Protein AF-A0A4R6SB89-F1 (afdb_monomer)

Structure (mmCIF, N/CA/C/O backbone):
data_AF-A0A4R6SB89-F1
#
_entry.id   AF-A0A4R6SB89-F1
#
loop_
_atom_site.group_PDB
_atom_site.id
_atom_site.type_symbol
_atom_site.label_atom_id
_atom_site.label_alt_id
_atom_site.label_comp_id
_atom_site.label_asym_id
_atom_site.label_entity_id
_atom_site.label_seq_id
_atom_site.pdbx_PDB_ins_code
_atom_site.Cartn_x
_atom_site.Cartn_y
_atom_site.Cartn_z
_atom_site.occupancy
_atom_site.B_iso_or_equiv
_atom_site.auth_seq_id
_atom_site.auth_comp_id
_atom_site.auth_asym_id
_atom_site.auth_atom_id
_atom_site.pdbx_PDB_model_num
ATOM 1 N N . MET A 1 1 ? -0.884 39.896 -53.622 1.00 39.00 1 MET A N 1
ATOM 2 C CA . MET A 1 1 ? -0.001 41.015 -53.232 1.00 39.00 1 MET A CA 1
ATOM 3 C C . MET A 1 1 ? 0.399 40.844 -51.775 1.00 39.00 1 MET A C 1
ATOM 5 O O . MET A 1 1 ? -0.447 40.611 -50.927 1.00 39.00 1 MET A O 1
ATOM 9 N N . LEU A 1 2 ? 1.712 40.859 -51.575 1.00 47.03 2 LEU A N 1
ATOM 10 C CA . LEU A 1 2 ? 2.535 40.584 -50.399 1.00 47.03 2 LEU A CA 1
ATOM 11 C C . LEU A 1 2 ? 2.031 41.162 -49.059 1.00 47.03 2 LEU A C 1
ATOM 13 O O . LEU A 1 2 ? 1.787 42.362 -48.974 1.00 47.03 2 LEU A O 1
ATOM 17 N N . ARG A 1 3 ? 2.047 40.353 -47.988 1.00 53.72 3 ARG A N 1
ATOM 18 C CA . ARG A 1 3 ? 2.429 40.821 -46.644 1.00 53.72 3 ARG A CA 1
ATOM 19 C C . ARG A 1 3 ? 3.276 39.765 -45.938 1.00 53.72 3 ARG A C 1
ATOM 21 O O . ARG A 1 3 ? 2.783 38.766 -45.429 1.00 53.72 3 ARG A O 1
ATOM 28 N N . ALA A 1 4 ? 4.578 40.024 -45.983 1.00 48.03 4 ALA A N 1
ATOM 29 C CA . ALA A 1 4 ? 5.609 39.396 -45.183 1.00 48.03 4 ALA A CA 1
ATOM 30 C C . ALA A 1 4 ? 5.418 39.712 -43.691 1.00 48.03 4 ALA A C 1
ATOM 32 O O . ALA A 1 4 ? 4.946 40.792 -43.334 1.00 48.03 4 ALA A O 1
ATOM 33 N N . GLY A 1 5 ? 5.838 38.786 -42.829 1.00 48.12 5 GLY A N 1
ATOM 34 C CA . GLY A 1 5 ? 5.813 38.977 -41.382 1.00 48.12 5 GLY A CA 1
ATOM 35 C C . GLY A 1 5 ? 6.523 37.866 -40.616 1.00 48.12 5 GLY A C 1
ATOM 36 O O . GLY A 1 5 ? 5.916 37.227 -39.768 1.00 48.12 5 GLY A O 1
ATOM 37 N N . LEU A 1 6 ? 7.802 37.627 -40.918 1.00 50.03 6 LEU A N 1
ATOM 38 C CA . LEU A 1 6 ? 8.700 36.854 -40.058 1.00 50.03 6 LEU A CA 1
ATOM 39 C C . LEU A 1 6 ? 9.082 37.718 -38.844 1.00 50.03 6 LEU A C 1
ATOM 41 O O . LEU A 1 6 ? 9.634 38.804 -39.019 1.00 50.03 6 LEU A O 1
ATOM 45 N N . ARG A 1 7 ? 8.841 37.231 -37.621 1.00 59.59 7 ARG A N 1
ATOM 46 C CA . ARG A 1 7 ? 9.527 37.717 -36.413 1.00 59.59 7 ARG A CA 1
ATOM 47 C C . ARG A 1 7 ? 10.008 36.533 -35.582 1.00 59.59 7 ARG A C 1
ATOM 49 O O . ARG A 1 7 ? 9.235 35.823 -34.949 1.00 59.59 7 ARG A O 1
ATOM 56 N N . VAL A 1 8 ? 11.321 36.350 -35.656 1.00 50.66 8 VAL A N 1
ATOM 57 C CA . VAL A 1 8 ? 12.166 35.479 -34.841 1.00 50.66 8 VAL A CA 1
ATOM 58 C C . VAL A 1 8 ? 11.999 35.847 -33.367 1.00 50.66 8 VAL A C 1
ATOM 60 O O . VAL A 1 8 ? 12.123 37.018 -33.016 1.00 50.66 8 VAL A O 1
ATOM 63 N N . SER A 1 9 ? 11.746 34.859 -32.510 1.00 56.53 9 SER A N 1
ATOM 64 C CA . SER A 1 9 ? 11.870 35.015 -31.057 1.00 56.53 9 SER A CA 1
ATOM 65 C C . SER A 1 9 ? 13.091 34.225 -30.597 1.00 56.53 9 SER A C 1
ATOM 67 O O . SER A 1 9 ? 13.144 33.003 -30.719 1.00 56.53 9 SER A O 1
ATOM 69 N N . LEU A 1 10 ? 14.099 34.977 -30.165 1.00 51.75 10 LEU A N 1
ATOM 70 C CA . LEU A 1 10 ? 15.405 34.536 -29.695 1.00 51.75 10 LEU A CA 1
ATOM 71 C C . LEU A 1 10 ? 15.257 33.830 -28.337 1.00 51.75 10 LEU A C 1
ATOM 73 O O . LEU A 1 10 ? 14.531 34.304 -27.464 1.00 51.75 10 LEU A O 1
ATOM 77 N N . GLY A 1 11 ? 15.922 32.685 -28.182 1.00 50.03 11 GLY A N 1
ATOM 78 C CA . GLY A 1 11 ? 15.830 31.838 -26.998 1.00 50.03 11 GLY A CA 1
ATOM 79 C C . GLY A 1 11 ? 16.390 32.481 -25.729 1.00 50.03 11 GLY A C 1
ATOM 80 O O . GLY A 1 11 ? 17.446 33.110 -25.742 1.00 50.03 11 GLY A O 1
ATOM 81 N N . ALA A 1 12 ? 15.702 32.245 -24.614 1.00 46.41 12 ALA A N 1
ATOM 82 C CA . ALA A 1 12 ? 16.243 32.420 -23.275 1.00 46.41 12 ALA A CA 1
ATOM 83 C C . ALA A 1 12 ? 16.668 31.041 -22.744 1.00 46.41 12 ALA A C 1
ATOM 85 O O . ALA A 1 12 ? 15.851 30.269 -22.245 1.00 46.41 12 ALA A O 1
ATOM 86 N N . LEU A 1 13 ? 17.955 30.717 -22.892 1.00 50.62 13 LEU A N 1
ATOM 87 C CA . LEU A 1 13 ? 18.599 29.618 -22.173 1.00 50.62 13 LEU A CA 1
ATOM 88 C C . LEU A 1 13 ? 18.701 30.021 -20.698 1.00 50.62 13 LEU A C 1
ATOM 90 O O . LEU A 1 13 ? 19.618 30.733 -20.297 1.00 50.62 13 LEU A O 1
ATOM 94 N N . VAL A 1 14 ? 17.739 29.583 -19.888 1.00 51.19 14 VAL A N 1
ATOM 95 C CA . VAL A 1 14 ? 17.874 29.623 -18.431 1.00 51.19 14 VAL A CA 1
ATOM 96 C C . VAL A 1 14 ? 18.834 28.502 -18.048 1.00 51.19 14 VAL A C 1
ATOM 98 O O . VAL A 1 14 ? 18.477 27.325 -18.065 1.00 51.19 14 VAL A O 1
ATOM 101 N N . ALA A 1 15 ? 20.078 28.869 -17.749 1.00 49.78 15 ALA A N 1
ATOM 102 C CA . ALA A 1 15 ? 21.046 27.973 -17.139 1.00 49.78 15 ALA A CA 1
ATOM 103 C C . ALA A 1 15 ? 20.549 27.605 -15.733 1.00 49.78 15 ALA A C 1
ATOM 105 O O . ALA A 1 15 ? 20.644 28.395 -14.796 1.00 49.78 15 ALA A O 1
ATOM 106 N N . VAL A 1 16 ? 19.974 26.411 -15.596 1.00 55.53 16 VAL A N 1
ATOM 107 C CA . VAL A 1 16 ? 19.686 25.812 -14.292 1.00 55.53 16 VAL A CA 1
ATOM 108 C C . VAL A 1 16 ? 21.023 25.343 -13.711 1.00 55.53 16 VAL A C 1
ATOM 110 O O . VAL A 1 16 ? 21.695 24.535 -14.357 1.00 55.53 16 VAL A O 1
ATOM 113 N N . PRO A 1 17 ? 21.449 25.818 -12.527 1.00 49.28 17 PRO A N 1
ATOM 114 C CA . PRO A 1 17 ? 22.634 25.278 -11.885 1.00 49.28 17 PRO A CA 1
ATOM 115 C C . PRO A 1 17 ? 22.349 23.824 -11.500 1.00 49.28 17 PRO A C 1
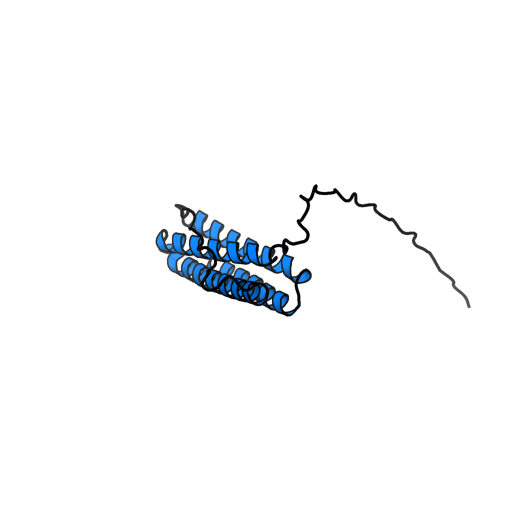ATOM 117 O O . PRO A 1 17 ? 21.529 23.544 -10.626 1.00 49.28 17 PRO A O 1
ATOM 120 N N . LEU A 1 18 ? 23.022 22.894 -12.180 1.00 45.28 18 LEU A N 1
ATOM 121 C CA . LEU A 1 18 ? 23.129 21.506 -11.752 1.00 45.28 18 LEU A CA 1
ATOM 122 C C . LEU A 1 18 ? 23.889 21.504 -10.424 1.00 45.28 18 LEU A C 1
ATOM 124 O O . LEU A 1 18 ? 25.118 21.549 -10.394 1.00 45.28 18 LEU A O 1
ATOM 128 N N . THR A 1 19 ? 23.160 21.489 -9.312 1.00 50.03 19 THR A N 1
ATOM 129 C CA . THR A 1 19 ? 23.734 21.147 -8.017 1.00 50.03 19 THR A CA 1
ATOM 130 C C . THR A 1 19 ? 24.185 19.694 -8.093 1.00 50.03 19 THR A C 1
ATOM 132 O O . THR A 1 19 ? 23.387 18.758 -8.045 1.00 50.03 19 THR A O 1
ATOM 135 N N . ALA A 1 20 ? 25.492 19.512 -8.272 1.00 45.28 20 ALA A N 1
ATOM 136 C CA . ALA A 1 20 ? 26.156 18.234 -8.119 1.00 45.28 20 ALA A CA 1
ATOM 137 C C . ALA A 1 20 ? 25.941 17.762 -6.676 1.00 45.28 20 ALA A C 1
ATOM 139 O O . ALA A 1 20 ? 26.657 18.153 -5.755 1.00 45.28 20 ALA A O 1
ATOM 140 N N . VAL A 1 21 ? 24.914 16.940 -6.467 1.00 55.44 21 VAL A N 1
ATOM 141 C CA . VAL A 1 21 ? 24.871 16.053 -5.311 1.00 55.44 21 VAL A CA 1
ATOM 142 C C . VAL A 1 21 ? 26.141 15.218 -5.370 1.00 55.44 21 VAL A C 1
ATOM 144 O O . VAL A 1 21 ? 26.401 14.548 -6.369 1.00 55.44 21 VAL A O 1
ATOM 147 N N . ALA A 1 22 ? 26.951 15.313 -4.316 1.00 51.72 22 ALA A N 1
ATOM 148 C CA . ALA A 1 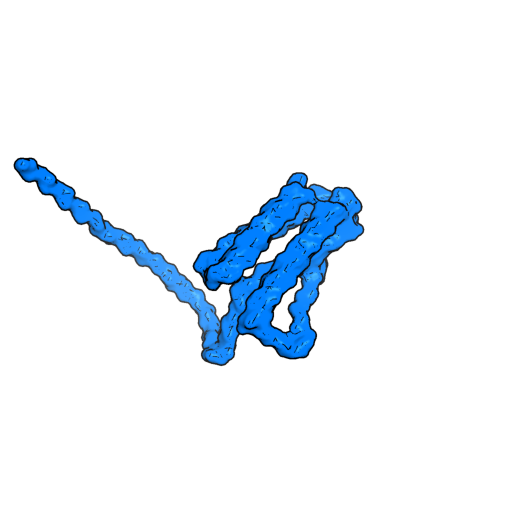22 ? 28.083 14.438 -4.071 1.00 51.72 22 ALA A CA 1
ATOM 149 C C . ALA A 1 22 ? 27.555 13.001 -3.961 1.00 51.72 22 ALA A C 1
ATOM 151 O O . ALA A 1 22 ? 27.214 12.515 -2.885 1.00 51.72 22 ALA A O 1
ATOM 152 N N . GLY A 1 23 ? 27.396 12.350 -5.111 1.00 42.84 23 GLY A N 1
ATOM 153 C CA . GLY A 1 23 ? 27.063 10.946 -5.203 1.00 42.84 23 GLY A CA 1
ATOM 154 C C . GLY A 1 23 ? 28.296 10.164 -4.802 1.00 42.84 23 GLY A C 1
ATOM 155 O O . GLY A 1 23 ? 29.307 10.202 -5.503 1.00 42.84 23 GLY A O 1
ATOM 156 N N . CYS A 1 24 ? 28.213 9.480 -3.662 1.00 55.81 24 CYS A N 1
ATOM 157 C CA . CYS A 1 24 ? 29.128 8.411 -3.298 1.00 55.81 24 CYS A CA 1
ATOM 158 C C . CYS A 1 24 ? 29.400 7.552 -4.537 1.00 55.81 24 CYS A C 1
ATOM 160 O O . CYS A 1 24 ? 28.464 7.153 -5.234 1.00 55.81 24 CYS A O 1
ATOM 162 N N . THR A 1 25 ? 30.679 7.322 -4.822 1.00 51.03 25 THR A N 1
ATOM 163 C CA . THR A 1 25 ? 31.137 6.545 -5.972 1.00 51.03 25 THR A CA 1
ATOM 164 C C . THR A 1 25 ? 30.354 5.235 -6.023 1.00 51.03 25 THR A C 1
ATOM 166 O O . THR A 1 25 ? 30.462 4.411 -5.115 1.00 51.03 25 THR A O 1
ATOM 169 N N . SER A 1 26 ? 29.508 5.060 -7.035 1.00 53.75 26 SER A N 1
ATOM 170 C CA . SER A 1 26 ? 28.868 3.769 -7.257 1.00 53.75 26 SER A CA 1
ATOM 171 C C . SER A 1 26 ? 29.972 2.817 -7.701 1.00 53.75 26 SER A C 1
ATOM 173 O O . SER A 1 26 ? 30.621 3.078 -8.714 1.00 53.75 26 SER A O 1
ATOM 175 N N . ASP A 1 27 ? 30.228 1.770 -6.917 1.00 55.25 27 ASP A N 1
ATOM 176 C CA . ASP A 1 27 ? 31.036 0.641 -7.371 1.00 55.25 27 ASP A CA 1
ATOM 177 C C . ASP A 1 27 ? 30.428 0.151 -8.701 1.00 55.25 27 ASP A C 1
ATOM 179 O O . ASP A 1 27 ? 29.221 -0.120 -8.731 1.00 55.25 27 ASP A O 1
ATOM 183 N N . PRO A 1 28 ? 31.187 0.082 -9.811 1.00 55.81 28 PRO A N 1
ATOM 184 C CA . PRO A 1 28 ? 30.669 -0.334 -11.116 1.00 55.81 28 PRO A CA 1
ATOM 185 C C . PRO A 1 28 ? 30.026 -1.736 -11.132 1.00 55.81 28 PRO A C 1
ATOM 187 O O . PRO A 1 28 ? 29.402 -2.096 -12.130 1.00 55.81 28 PRO A O 1
ATOM 190 N N . GLY A 1 29 ? 30.124 -2.512 -10.044 1.00 55.53 29 GLY A N 1
ATOM 191 C CA . GLY A 1 29 ? 29.396 -3.769 -9.841 1.00 55.53 29 GLY A CA 1
ATOM 192 C C . GLY A 1 29 ? 28.044 -3.675 -9.109 1.00 55.53 29 GLY A C 1
ATOM 193 O O . GLY A 1 29 ? 27.277 -4.640 -9.142 1.00 55.53 29 GLY A O 1
ATOM 194 N N . GLN A 1 30 ? 27.704 -2.558 -8.455 1.00 56.56 30 GLN A N 1
ATOM 195 C CA . GLN A 1 30 ? 26.493 -2.465 -7.629 1.00 56.56 30 GLN A CA 1
ATOM 196 C C . GLN A 1 30 ? 25.273 -2.066 -8.473 1.00 56.56 30 GLN A C 1
ATOM 198 O O . GLN A 1 30 ? 25.122 -0.918 -8.895 1.00 56.56 30 GLN A O 1
ATOM 203 N N . LYS A 1 31 ? 24.349 -3.011 -8.688 1.00 67.88 31 LYS A N 1
ATOM 204 C CA . LYS A 1 31 ? 23.060 -2.729 -9.338 1.00 67.88 31 LYS A CA 1
ATOM 205 C C . LYS A 1 31 ? 22.291 -1.684 -8.522 1.00 67.88 31 LYS A C 1
ATOM 207 O O . LYS A 1 31 ? 22.081 -1.870 -7.322 1.00 67.88 31 LYS A O 1
ATOM 212 N N . ALA A 1 32 ? 21.861 -0.601 -9.169 1.00 76.38 32 ALA A N 1
ATOM 213 C CA . ALA A 1 32 ? 21.016 0.398 -8.522 1.00 76.38 32 ALA A CA 1
ATOM 214 C C . ALA A 1 32 ? 19.738 -0.265 -7.955 1.00 76.38 32 ALA A C 1
ATOM 216 O O . ALA A 1 32 ? 19.186 -1.156 -8.612 1.00 76.38 32 ALA A O 1
ATOM 217 N N . PRO A 1 33 ? 19.255 0.142 -6.764 1.00 86.19 33 PRO A N 1
ATOM 218 C CA . PRO A 1 33 ? 18.026 -0.400 -6.188 1.00 86.19 33 PRO A CA 1
ATOM 219 C C . PRO A 1 33 ? 16.823 -0.246 -7.129 1.00 86.19 33 PRO A C 1
ATOM 221 O O . PRO A 1 33 ? 16.696 0.770 -7.814 1.00 86.19 33 PRO A O 1
ATOM 224 N N . ASP A 1 34 ? 15.917 -1.230 -7.140 1.00 93.50 34 ASP A N 1
ATOM 225 C CA . ASP A 1 34 ? 14.700 -1.158 -7.956 1.00 93.50 34 ASP A CA 1
ATOM 226 C C . ASP A 1 34 ? 13.832 0.045 -7.521 1.00 93.50 34 ASP A C 1
ATOM 228 O O . ASP A 1 34 ? 13.534 0.186 -6.328 1.00 93.50 34 ASP A O 1
ATOM 232 N N . PRO A 1 35 ? 13.392 0.915 -8.451 1.00 95.75 35 PRO A N 1
ATOM 233 C CA . PRO A 1 35 ? 12.610 2.105 -8.110 1.00 95.75 35 PRO A CA 1
ATOM 234 C C . PRO A 1 35 ? 11.239 1.796 -7.487 1.00 95.75 35 PRO A C 1
ATOM 236 O O . PRO A 1 35 ? 10.654 2.675 -6.855 1.00 95.75 35 PRO A O 1
ATOM 239 N N . LEU A 1 36 ? 10.708 0.575 -7.637 1.00 97.62 36 LEU A N 1
ATOM 240 C CA . LEU A 1 36 ? 9.446 0.160 -7.015 1.00 97.62 36 LEU A CA 1
ATOM 241 C C . LEU A 1 36 ? 9.609 -0.243 -5.541 1.00 97.62 36 LEU A C 1
ATOM 243 O O . LEU A 1 36 ? 8.623 -0.258 -4.800 1.00 97.62 36 LEU A O 1
ATOM 247 N N . GLU A 1 37 ? 10.831 -0.536 -5.090 1.00 96.44 37 GLU A N 1
ATOM 248 C CA . GLU A 1 37 ? 11.103 -1.048 -3.743 1.00 96.44 37 GLU A CA 1
ATOM 249 C C . GLU A 1 37 ? 10.610 -0.100 -2.625 1.00 96.44 37 GLU A C 1
ATOM 251 O O . GLU A 1 37 ? 9.947 -0.568 -1.692 1.00 96.44 37 GLU A O 1
ATOM 256 N N . PRO A 1 38 ? 10.830 1.234 -2.686 1.00 97.00 38 PRO A N 1
ATOM 257 C CA . PRO A 1 38 ? 10.291 2.145 -1.676 1.00 97.00 38 PRO A CA 1
ATOM 258 C C . PRO A 1 38 ? 8.759 2.122 -1.600 1.00 97.00 38 PRO A C 1
ATOM 260 O O . PRO A 1 38 ? 8.200 2.202 -0.505 1.00 97.00 38 PRO A O 1
ATOM 263 N N . LEU A 1 39 ? 8.078 1.980 -2.742 1.00 98.31 39 LEU A N 1
ATOM 264 C CA . LEU A 1 39 ? 6.618 1.927 -2.800 1.00 98.31 39 LEU A CA 1
ATOM 265 C C . LEU A 1 39 ? 6.084 0.597 -2.246 1.00 98.31 39 LEU A C 1
ATOM 267 O O . LEU A 1 39 ? 5.097 0.600 -1.510 1.00 98.31 39 LEU A O 1
ATOM 271 N N . ALA A 1 40 ? 6.758 -0.521 -2.536 1.00 98.25 40 ALA A N 1
ATOM 272 C CA . ALA A 1 40 ? 6.423 -1.834 -1.987 1.00 98.25 40 ALA A CA 1
ATOM 273 C C . ALA A 1 40 ? 6.564 -1.856 -0.456 1.00 98.25 40 ALA A C 1
ATOM 275 O O . ALA A 1 40 ? 5.653 -2.299 0.248 1.00 98.25 40 ALA A O 1
ATOM 276 N N . ARG A 1 41 ? 7.664 -1.304 0.081 1.00 98.00 41 ARG A N 1
ATOM 277 C CA . ARG A 1 41 ? 7.855 -1.149 1.534 1.00 98.00 41 ARG A CA 1
ATOM 278 C C . ARG A 1 41 ? 6.779 -0.273 2.169 1.00 98.00 41 ARG A C 1
ATOM 280 O O . ARG A 1 41 ? 6.233 -0.655 3.200 1.00 98.00 41 ARG A O 1
ATOM 287 N N . GLN A 1 42 ? 6.451 0.866 1.554 1.00 98.50 42 GLN A N 1
ATOM 288 C CA . GLN A 1 42 ? 5.387 1.741 2.052 1.00 98.50 42 GLN A CA 1
ATOM 289 C C . GLN A 1 42 ? 4.043 1.005 2.096 1.00 98.50 42 GLN A C 1
ATOM 291 O O . GLN A 1 42 ? 3.351 1.086 3.102 1.00 98.50 42 GLN A O 1
ATOM 296 N N . ALA A 1 43 ? 3.698 0.238 1.058 1.00 98.69 43 ALA A N 1
ATOM 297 C CA . ALA A 1 43 ? 2.463 -0.541 1.035 1.00 98.69 43 ALA A CA 1
ATOM 298 C C . ALA A 1 43 ? 2.394 -1.580 2.165 1.00 98.69 43 ALA A C 1
ATOM 300 O O . ALA A 1 43 ? 1.355 -1.708 2.811 1.00 98.69 43 ALA A O 1
ATOM 301 N N . ARG A 1 44 ? 3.508 -2.261 2.474 1.00 98.75 44 ARG A N 1
ATOM 302 C CA . ARG A 1 44 ? 3.588 -3.164 3.636 1.00 98.75 44 ARG A CA 1
ATOM 303 C C . ARG A 1 44 ? 3.386 -2.418 4.956 1.00 98.75 44 ARG A C 1
ATOM 305 O O . ARG A 1 44 ? 2.646 -2.903 5.807 1.00 98.75 44 ARG A O 1
ATOM 312 N N . GLN A 1 45 ? 4.007 -1.247 5.113 1.00 98.75 45 GLN A N 1
ATOM 313 C CA . GLN A 1 45 ? 3.843 -0.427 6.316 1.00 98.75 45 GLN A CA 1
ATOM 314 C C . GLN A 1 45 ? 2.401 0.056 6.485 1.00 98.75 45 GLN A C 1
ATOM 316 O O . GLN A 1 45 ? 1.851 -0.053 7.575 1.00 98.75 45 GLN A O 1
ATOM 321 N N . ASP A 1 46 ? 1.773 0.539 5.410 1.00 98.69 46 ASP A N 1
ATOM 322 C CA . ASP A 1 46 ? 0.377 0.982 5.437 1.00 98.69 46 ASP A CA 1
ATOM 323 C C . ASP A 1 46 ? -0.553 -0.167 5.846 1.00 98.69 46 ASP A C 1
ATOM 325 O O . ASP A 1 46 ? -1.474 0.035 6.634 1.00 98.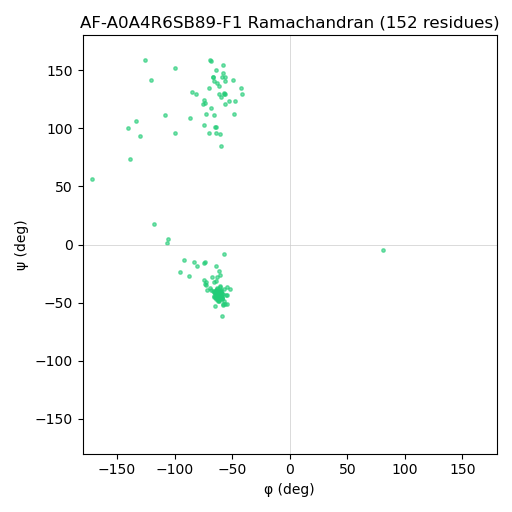69 46 ASP A O 1
ATOM 329 N N . ALA A 1 47 ? -0.300 -1.378 5.335 1.00 98.81 47 ALA A N 1
ATOM 330 C CA . ALA A 1 47 ? -1.079 -2.560 5.684 1.00 98.81 47 ALA A CA 1
ATOM 331 C C . ALA A 1 47 ? -0.916 -2.949 7.160 1.00 98.81 47 ALA A C 1
ATOM 333 O O . ALA A 1 47 ? -1.903 -3.239 7.837 1.00 98.81 47 ALA A O 1
ATOM 334 N N . ALA A 1 48 ? 0.318 -2.926 7.673 1.00 98.75 48 ALA A N 1
ATOM 335 C CA . ALA A 1 48 ? 0.601 -3.199 9.078 1.00 98.75 48 ALA A CA 1
ATOM 336 C C . ALA A 1 48 ? -0.076 -2.167 9.997 1.00 98.75 48 ALA A C 1
ATOM 338 O O . ALA A 1 48 ? -0.781 -2.545 10.932 1.00 98.75 48 ALA A O 1
ATOM 339 N N . ASP A 1 49 ? 0.073 -0.876 9.696 1.00 98.62 49 ASP A N 1
ATOM 340 C CA . ASP A 1 49 ? -0.545 0.211 10.459 1.00 98.62 49 ASP A CA 1
ATOM 341 C C . ASP A 1 49 ? -2.080 0.118 10.437 1.00 98.62 49 ASP A C 1
ATOM 343 O O . ASP A 1 49 ? -2.728 0.327 11.463 1.00 98.62 49 ASP A O 1
ATOM 347 N N . ALA A 1 50 ? -2.675 -0.222 9.290 1.00 98.62 50 ALA A N 1
ATOM 348 C CA . ALA A 1 50 ? -4.118 -0.392 9.163 1.00 98.62 50 ALA A CA 1
ATOM 349 C C . ALA A 1 50 ? -4.634 -1.600 9.963 1.00 98.62 50 ALA A C 1
ATOM 351 O O . ALA A 1 50 ? -5.646 -1.478 10.649 1.00 98.62 50 ALA A O 1
ATOM 352 N N . ASN A 1 51 ? -3.911 -2.724 9.973 1.00 98.75 51 ASN A N 1
ATOM 353 C CA . ASN A 1 51 ? -4.235 -3.861 10.842 1.00 98.75 51 ASN A CA 1
ATOM 354 C C . ASN A 1 51 ? -4.156 -3.492 12.332 1.00 98.75 51 ASN A C 1
ATOM 356 O O . ASN A 1 51 ? -5.038 -3.864 13.104 1.00 98.75 51 ASN A O 1
ATOM 360 N N . ALA A 1 52 ? -3.139 -2.727 12.740 1.00 98.44 52 ALA A N 1
ATOM 361 C CA . ALA A 1 52 ? -3.016 -2.266 14.122 1.00 98.44 52 ALA A CA 1
ATOM 362 C C . ALA A 1 52 ? -4.169 -1.331 14.521 1.00 98.44 52 ALA A C 1
ATOM 364 O O . ALA A 1 52 ? -4.700 -1.440 15.625 1.00 98.44 52 ALA A O 1
ATOM 365 N N . ILE A 1 53 ? -4.595 -0.445 13.616 1.00 98.62 53 ILE A N 1
ATOM 366 C CA . ILE A 1 53 ? -5.768 0.413 13.826 1.00 98.62 53 ILE A CA 1
ATOM 367 C C . ILE A 1 53 ? -7.045 -0.423 13.930 1.00 98.62 53 ILE A C 1
ATOM 369 O O . ILE A 1 53 ? -7.828 -0.190 14.846 1.00 98.62 53 ILE A O 1
ATOM 373 N N . ALA A 1 54 ? -7.239 -1.405 13.045 1.00 98.44 54 ALA A N 1
ATOM 374 C CA . ALA A 1 54 ? -8.416 -2.270 13.068 1.00 98.44 54 ALA A CA 1
ATOM 375 C C . ALA A 1 54 ? -8.546 -3.038 14.393 1.00 98.44 54 ALA A C 1
ATOM 377 O O . ALA A 1 54 ? -9.645 -3.176 14.922 1.00 98.44 54 ALA A O 1
ATOM 378 N N . ALA A 1 55 ? -7.420 -3.497 14.948 1.00 98.12 55 ALA A N 1
ATOM 379 C CA . ALA A 1 55 ? -7.385 -4.190 16.232 1.00 98.12 55 ALA A CA 1
ATOM 380 C C . ALA A 1 55 ? -7.620 -3.255 17.433 1.00 98.12 55 ALA A C 1
ATOM 382 O O . ALA A 1 55 ? -8.210 -3.669 18.428 1.00 98.12 55 ALA A O 1
ATOM 383 N N . ALA A 1 56 ? -7.146 -2.008 17.362 1.00 98.00 56 ALA A N 1
ATOM 384 C CA . ALA A 1 56 ? -7.206 -1.063 18.477 1.00 98.00 56 ALA A CA 1
ATOM 385 C C . ALA A 1 56 ? -8.509 -0.247 18.539 1.00 98.00 56 ALA A C 1
ATOM 387 O O . ALA A 1 56 ? -8.882 0.216 19.615 1.00 98.00 56 ALA A O 1
ATOM 388 N N . LEU A 1 57 ? -9.177 -0.026 17.401 1.00 98.06 57 LEU A N 1
ATOM 389 C CA . LEU A 1 57 ? -10.327 0.873 17.274 1.00 98.06 57 LEU A CA 1
ATOM 390 C C . LEU A 1 57 ? -11.491 0.160 16.563 1.00 98.06 57 LEU A C 1
ATOM 392 O O . LEU A 1 57 ? -11.566 0.207 15.332 1.00 98.06 57 LEU A O 1
ATOM 396 N N . PRO A 1 58 ? -12.424 -0.460 17.315 1.00 97.50 58 PRO A N 1
ATOM 397 C CA . PRO A 1 58 ? -13.542 -1.221 16.749 1.00 97.50 58 PRO A CA 1
ATOM 398 C C . PRO A 1 58 ? -14.390 -0.439 15.737 1.00 97.50 58 PRO A C 1
ATOM 400 O O . PRO A 1 58 ? -14.764 -0.988 14.703 1.00 97.50 58 PRO A O 1
ATOM 403 N N . ASP A 1 59 ? -14.603 0.861 15.968 1.00 96.69 59 ASP A N 1
ATOM 404 C CA . ASP A 1 59 ? -15.361 1.745 15.068 1.00 96.69 59 ASP A CA 1
ATOM 405 C C . ASP A 1 59 ? -14.737 1.876 13.668 1.00 96.69 59 ASP A C 1
ATOM 407 O O . ASP A 1 59 ? -15.421 2.218 12.706 1.00 96.69 59 ASP A O 1
ATOM 411 N N . LEU A 1 60 ? -13.430 1.619 13.538 1.00 98.25 60 LEU A N 1
ATOM 412 C CA . LEU A 1 60 ? -12.705 1.656 12.267 1.00 98.25 60 LEU A CA 1
ATOM 413 C C . LEU A 1 60 ? -12.341 0.266 11.746 1.00 98.25 60 LEU A C 1
ATOM 415 O O . LEU A 1 60 ? -11.709 0.187 10.693 1.00 98.25 60 LEU A O 1
ATOM 419 N N . ALA A 1 61 ? -12.721 -0.816 12.434 1.00 98.31 61 ALA A N 1
ATOM 420 C CA . ALA A 1 61 ? -12.261 -2.165 12.114 1.00 98.31 61 ALA A CA 1
ATOM 421 C C . ALA A 1 61 ? -12.538 -2.544 10.653 1.00 98.31 61 ALA A C 1
ATOM 423 O O . ALA A 1 61 ? -11.614 -2.906 9.931 1.00 98.31 61 ALA A O 1
ATOM 424 N N . GLY A 1 62 ? -13.776 -2.368 10.179 1.00 98.62 62 GLY A N 1
ATOM 425 C CA . GLY A 1 62 ? -14.151 -2.675 8.793 1.00 98.62 62 GLY A CA 1
ATOM 426 C C . GLY A 1 62 ? -13.328 -1.894 7.754 1.00 98.62 62 GLY A C 1
ATOM 427 O O . GLY A 1 62 ? -12.601 -2.511 6.968 1.00 98.62 62 GLY A O 1
ATOM 428 N N . PRO A 1 63 ? -13.388 -0.548 7.754 1.00 98.62 63 PRO A N 1
ATOM 429 C CA . PRO A 1 63 ? -12.600 0.282 6.843 1.00 98.62 63 PRO A CA 1
ATOM 430 C C . PRO A 1 63 ? -11.086 0.026 6.906 1.00 98.62 63 PRO A C 1
ATOM 432 O O . PRO A 1 63 ? -10.426 -0.078 5.871 1.00 98.62 63 PRO A O 1
ATOM 435 N N . ALA A 1 64 ? -10.519 -0.115 8.107 1.00 98.62 64 ALA A N 1
ATOM 436 C CA . ALA A 1 64 ? -9.089 -0.337 8.288 1.00 98.62 64 ALA A CA 1
ATOM 437 C C . ALA A 1 64 ? -8.656 -1.733 7.805 1.00 98.62 64 ALA A C 1
ATOM 439 O O . ALA A 1 64 ? -7.616 -1.852 7.159 1.00 98.62 64 ALA A O 1
ATOM 440 N N . THR A 1 65 ? -9.467 -2.776 8.004 1.00 98.81 65 THR A N 1
ATOM 441 C CA . THR A 1 65 ? -9.217 -4.105 7.421 1.00 98.81 65 THR A CA 1
ATOM 442 C C . THR A 1 65 ? -9.270 -4.075 5.891 1.00 98.81 65 THR A C 1
ATOM 444 O O . THR A 1 65 ? -8.422 -4.692 5.242 1.00 98.81 65 THR A O 1
ATOM 447 N N . ALA A 1 66 ? -10.207 -3.331 5.292 1.00 98.81 66 ALA A N 1
ATOM 448 C CA . ALA A 1 66 ? -10.265 -3.171 3.838 1.00 98.81 66 ALA A CA 1
ATOM 449 C C . ALA A 1 66 ? -8.994 -2.496 3.287 1.00 98.81 66 ALA A C 1
ATOM 451 O O . ALA A 1 66 ? -8.416 -2.969 2.304 1.00 98.81 66 ALA A O 1
ATOM 452 N N . ILE A 1 67 ? -8.509 -1.449 3.965 1.00 98.81 67 ILE A N 1
ATOM 453 C CA . ILE A 1 67 ? -7.230 -0.802 3.639 1.00 98.81 67 ILE A CA 1
ATOM 454 C C . ILE A 1 67 ? -6.072 -1.784 3.786 1.00 98.81 67 ILE A C 1
ATOM 456 O O . ILE A 1 67 ? -5.254 -1.887 2.872 1.00 98.81 67 ILE A O 1
ATOM 460 N N . ALA A 1 68 ? -6.004 -2.529 4.891 1.00 98.81 68 ALA A N 1
ATOM 461 C CA . ALA A 1 68 ? -4.934 -3.488 5.121 1.00 98.81 68 ALA A CA 1
ATOM 462 C C . ALA A 1 68 ? -4.855 -4.526 3.997 1.00 98.81 68 ALA A C 1
ATOM 464 O O . ALA A 1 68 ? -3.794 -4.701 3.399 1.00 98.81 68 ALA A O 1
ATOM 465 N N . LYS A 1 69 ? -5.993 -5.130 3.630 1.00 98.88 69 LYS A N 1
ATOM 466 C CA . LYS A 1 69 ? -6.087 -6.090 2.523 1.00 98.88 69 LYS A CA 1
ATOM 467 C C . LYS A 1 69 ? -5.613 -5.483 1.203 1.00 98.88 69 LYS A C 1
ATOM 469 O O . LYS A 1 69 ? -4.725 -6.039 0.560 1.00 98.88 69 LYS A O 1
ATOM 474 N N . GLY A 1 70 ? -6.152 -4.325 0.824 1.00 98.75 70 GLY A N 1
ATOM 475 C CA . GLY A 1 70 ? -5.786 -3.682 -0.438 1.00 98.75 70 GLY A CA 1
ATOM 476 C C . GLY A 1 70 ? -4.310 -3.276 -0.487 1.00 98.75 70 GLY A C 1
ATOM 477 O O . GLY A 1 70 ? -3.649 -3.417 -1.513 1.00 98.75 70 GLY A O 1
ATOM 478 N N . ARG A 1 71 ? -3.732 -2.806 0.624 1.00 98.75 71 ARG A N 1
ATOM 479 C CA . ARG A 1 71 ? -2.301 -2.463 0.685 1.00 98.75 71 ARG A CA 1
ATOM 480 C C . ARG A 1 71 ? -1.397 -3.694 0.704 1.00 98.75 71 ARG A C 1
ATOM 482 O O . ARG A 1 71 ? -0.338 -3.642 0.080 1.00 98.75 71 ARG A O 1
ATOM 489 N N . THR A 1 72 ? -1.824 -4.810 1.294 1.00 98.88 72 THR A N 1
ATOM 490 C CA . THR A 1 72 ? -1.141 -6.104 1.149 1.00 98.88 72 THR A CA 1
ATOM 491 C C . THR A 1 72 ? -1.133 -6.571 -0.307 1.00 98.88 72 THR A C 1
ATOM 493 O O . THR A 1 72 ? -0.079 -6.954 -0.807 1.00 98.88 72 THR A O 1
ATOM 496 N N . GLU A 1 73 ? -2.259 -6.488 -1.018 1.00 98.81 73 GLU A N 1
ATOM 497 C CA . GLU A 1 73 ? -2.342 -6.859 -2.439 1.00 98.81 73 GLU A CA 1
ATOM 498 C C . GLU A 1 73 ? -1.417 -5.996 -3.308 1.00 98.81 73 GLU A C 1
ATOM 500 O O . GLU A 1 73 ? -0.637 -6.526 -4.102 1.00 98.81 73 GLU A O 1
ATOM 505 N N . HIS A 1 74 ? -1.420 -4.676 -3.097 1.00 98.75 74 HIS A N 1
ATOM 506 C CA . HIS A 1 74 ? -0.485 -3.775 -3.771 1.00 98.75 74 HIS A CA 1
ATOM 507 C C . HIS A 1 74 ? 0.978 -4.125 -3.470 1.00 98.75 74 HIS A C 1
ATOM 509 O O . HIS A 1 74 ? 1.795 -4.161 -4.388 1.00 98.75 74 HIS A O 1
ATOM 515 N N . ALA A 1 75 ? 1.322 -4.391 -2.205 1.00 98.69 75 ALA A N 1
ATOM 516 C CA . ALA A 1 75 ? 2.680 -4.758 -1.813 1.00 98.69 75 ALA A CA 1
ATOM 517 C C . ALA A 1 75 ? 3.147 -6.049 -2.497 1.00 98.69 75 ALA A C 1
ATOM 519 O O . ALA A 1 75 ? 4.275 -6.102 -2.985 1.00 98.69 75 ALA A O 1
ATOM 520 N N . THR A 1 76 ? 2.281 -7.061 -2.562 1.00 98.38 76 THR A N 1
ATOM 521 C CA . THR A 1 76 ? 2.563 -8.331 -3.239 1.00 98.38 76 THR A CA 1
ATOM 522 C C . THR A 1 76 ? 2.766 -8.132 -4.736 1.00 98.38 76 THR A C 1
ATOM 524 O O . THR A 1 76 ? 3.742 -8.634 -5.285 1.00 98.38 76 THR A O 1
ATOM 527 N N . ALA A 1 77 ? 1.894 -7.369 -5.400 1.00 98.44 77 ALA A N 1
ATOM 528 C CA . ALA A 1 77 ? 2.007 -7.121 -6.836 1.00 98.44 77 ALA A CA 1
ATOM 529 C C . ALA A 1 77 ? 3.275 -6.326 -7.191 1.00 98.44 77 ALA A C 1
ATOM 531 O O . ALA A 1 77 ? 3.973 -6.657 -8.149 1.00 98.44 77 ALA A O 1
ATOM 532 N N . LEU A 1 78 ? 3.607 -5.305 -6.392 1.00 98.25 78 LEU A N 1
ATOM 533 C CA . LEU A 1 78 ? 4.846 -4.542 -6.548 1.00 98.25 78 LEU A CA 1
ATOM 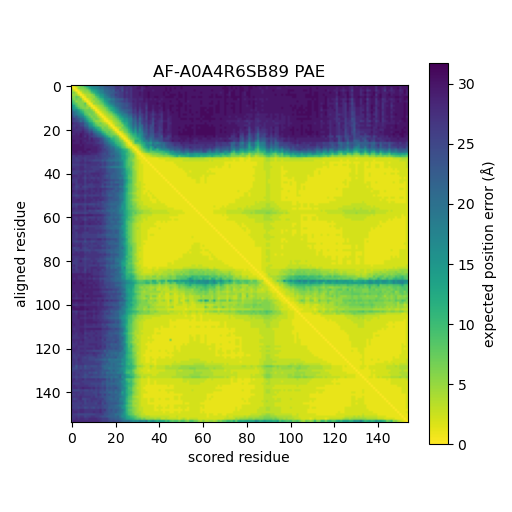534 C C . LEU A 1 78 ? 6.074 -5.428 -6.338 1.00 98.25 78 LEU A C 1
ATOM 536 O O . LEU A 1 78 ? 7.000 -5.374 -7.141 1.00 98.25 78 LEU A O 1
ATOM 540 N N . GLN A 1 79 ? 6.066 -6.265 -5.298 1.00 97.56 79 GLN A N 1
ATOM 541 C CA . GLN A 1 79 ? 7.171 -7.180 -5.040 1.00 97.56 79 GLN A CA 1
ATOM 542 C C . GLN A 1 79 ? 7.344 -8.201 -6.163 1.00 97.56 79 GLN A C 1
ATOM 544 O O . GLN A 1 79 ? 8.461 -8.404 -6.617 1.00 97.56 79 GLN A O 1
ATOM 549 N N . ALA A 1 80 ? 6.257 -8.793 -6.657 1.00 96.56 80 ALA A N 1
ATOM 550 C CA . ALA A 1 80 ? 6.327 -9.751 -7.755 1.00 96.56 80 ALA A CA 1
ATOM 551 C C . ALA A 1 80 ? 6.995 -9.140 -8.998 1.00 96.56 80 ALA A C 1
ATOM 553 O O . ALA A 1 80 ? 7.792 -9.794 -9.666 1.00 96.56 80 ALA A O 1
ATOM 554 N N . GLU A 1 81 ? 6.722 -7.867 -9.289 1.00 97.12 81 GLU A N 1
ATOM 555 C CA . GLU A 1 81 ? 7.349 -7.169 -10.410 1.00 97.12 81 GLU A CA 1
ATOM 556 C C . GLU A 1 81 ? 8.818 -6.792 -10.146 1.00 97.12 81 GLU A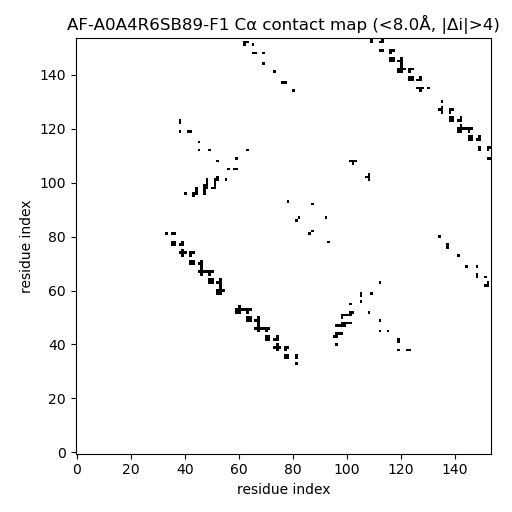 C 1
ATOM 558 O O . GLU A 1 81 ? 9.611 -6.761 -11.093 1.00 97.12 81 GLU A O 1
ATOM 563 N N . ILE A 1 82 ? 9.201 -6.534 -8.890 1.00 95.69 82 ILE A N 1
ATOM 564 C CA . ILE A 1 82 ? 10.605 -6.370 -8.472 1.00 95.69 82 ILE A CA 1
ATOM 565 C C . ILE A 1 82 ? 11.353 -7.692 -8.661 1.00 95.69 82 ILE A C 1
ATOM 567 O O . ILE A 1 82 ? 12.357 -7.722 -9.372 1.00 95.69 82 ILE A O 1
ATOM 571 N N . ASP A 1 83 ? 10.819 -8.782 -8.112 1.00 94.56 83 ASP A N 1
ATOM 572 C CA . ASP A 1 83 ? 11.413 -10.120 -8.140 1.00 94.56 83 ASP A CA 1
ATOM 573 C C . ASP A 1 83 ? 11.518 -10.659 -9.575 1.00 94.56 83 ASP A C 1
ATOM 575 O O . ASP A 1 83 ? 12.477 -11.343 -9.920 1.00 94.56 83 ASP A O 1
ATOM 579 N N . ARG A 1 84 ? 10.587 -10.289 -10.465 1.00 93.38 84 ARG A N 1
ATOM 580 C CA . ARG A 1 84 ? 10.658 -10.635 -11.894 1.00 93.38 84 ARG A CA 1
ATOM 581 C C . ARG A 1 84 ? 11.912 -10.076 -12.580 1.00 93.38 84 ARG A C 1
ATOM 583 O O . ARG A 1 84 ? 12.431 -10.713 -13.494 1.00 93.38 84 ARG A O 1
ATOM 590 N N . LEU A 1 85 ? 12.377 -8.883 -12.191 1.00 91.88 85 LEU A N 1
ATOM 591 C CA . LEU A 1 85 ? 13.599 -8.267 -12.741 1.00 91.88 85 LEU A CA 1
ATOM 592 C C . LEU A 1 85 ? 14.847 -8.525 -11.891 1.00 91.88 85 LEU A C 1
ATOM 594 O O . LEU A 1 85 ? 15.968 -8.437 -12.399 1.00 91.88 85 LEU A O 1
ATOM 598 N N . ASN A 1 86 ? 14.652 -8.799 -10.604 1.00 90.25 86 ASN A N 1
ATOM 599 C CA . ASN A 1 86 ? 15.695 -8.997 -9.610 1.00 90.25 86 ASN A CA 1
ATOM 600 C C . ASN A 1 86 ? 15.310 -10.174 -8.701 1.00 90.25 86 ASN A C 1
ATOM 602 O O . ASN A 1 86 ? 14.903 -9.938 -7.563 1.00 90.25 86 ASN A O 1
ATOM 606 N N . PRO A 1 87 ? 15.402 -11.427 -9.184 1.00 89.94 87 PRO A N 1
ATOM 607 C CA . PRO A 1 87 ? 15.008 -12.579 -8.385 1.00 89.94 87 PRO A CA 1
ATOM 608 C C . PRO A 1 87 ? 15.791 -12.611 -7.068 1.00 89.94 87 PRO A C 1
ATOM 610 O O . PRO A 1 87 ? 17.023 -12.497 -7.101 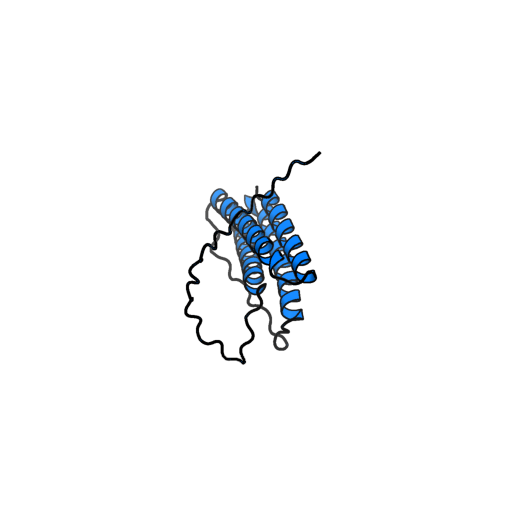1.00 89.94 87 PRO A O 1
ATOM 613 N N . PRO A 1 88 ? 15.120 -12.751 -5.913 1.00 87.69 88 PRO A N 1
ATOM 614 C CA . PRO A 1 88 ? 15.820 -12.870 -4.648 1.00 87.69 88 PRO A CA 1
ATOM 615 C C . PRO A 1 88 ? 16.576 -14.207 -4.585 1.00 87.69 88 PRO A C 1
ATOM 617 O O . PRO A 1 88 ? 16.202 -15.170 -5.266 1.00 87.69 88 PRO A O 1
ATOM 620 N N . PRO A 1 89 ? 17.611 -14.315 -3.735 1.00 86.62 89 PRO A N 1
ATOM 621 C CA . PRO A 1 89 ? 18.168 -15.605 -3.349 1.00 86.62 89 PRO A CA 1
ATOM 622 C C . PRO A 1 89 ? 17.063 -16.576 -2.913 1.00 86.62 89 PRO A C 1
ATOM 624 O O . PRO A 1 89 ? 16.094 -16.178 -2.259 1.00 86.62 89 PRO A O 1
ATOM 627 N N . SER A 1 90 ? 17.202 -17.854 -3.270 1.00 85.38 90 SER A N 1
ATOM 628 C CA . SER A 1 90 ? 16.180 -18.880 -3.037 1.00 85.38 90 SER A CA 1
ATOM 629 C C . SER A 1 90 ? 15.635 -18.856 -1.605 1.00 85.38 90 SER A C 1
ATOM 631 O O . SER A 1 90 ? 16.380 -18.988 -0.637 1.00 85.38 90 SER A O 1
ATOM 633 N N . GLY A 1 91 ? 14.314 -18.706 -1.475 1.00 76.81 91 GLY A N 1
ATOM 634 C CA . GLY A 1 91 ? 13.609 -18.709 -0.188 1.00 76.81 91 GLY A CA 1
ATOM 635 C C . GLY A 1 91 ? 13.635 -17.385 0.583 1.00 76.81 91 GLY A C 1
ATOM 636 O O . GLY A 1 91 ? 12.957 -17.279 1.609 1.00 76.81 91 GLY A O 1
ATOM 637 N N . GLN A 1 92 ? 14.350 -16.363 0.105 1.00 86.88 92 GLN A N 1
ATOM 638 C CA . GLN A 1 92 ? 14.365 -15.058 0.754 1.00 86.88 92 GLN A CA 1
ATOM 639 C C . GLN A 1 92 ? 13.063 -14.303 0.469 1.00 86.88 92 GLN A C 1
ATOM 641 O O . GLN A 1 92 ? 12.701 -14.047 -0.677 1.00 86.88 92 GLN A O 1
ATOM 646 N N . LYS A 1 93 ? 12.346 -13.957 1.541 1.00 84.88 93 LYS A N 1
ATOM 647 C CA . LYS A 1 93 ? 11.131 -13.140 1.487 1.00 84.88 93 LYS A CA 1
ATOM 648 C C . LYS A 1 93 ? 11.443 -11.687 1.843 1.00 84.88 93 LYS A C 1
ATOM 650 O O . LYS A 1 93 ? 12.354 -11.444 2.640 1.00 84.88 93 LYS A O 1
ATOM 655 N N . PRO A 1 94 ? 10.668 -10.724 1.319 1.00 87.75 94 PRO A N 1
ATOM 656 C CA . PRO A 1 94 ? 10.778 -9.342 1.749 1.00 87.75 94 PRO A CA 1
ATOM 657 C C . PRO A 1 94 ? 10.525 -9.228 3.255 1.00 87.75 94 PRO A C 1
ATOM 659 O O . PRO A 1 94 ? 9.692 -9.967 3.795 1.00 87.75 94 PRO A O 1
ATOM 662 N N . PRO A 1 95 ? 11.187 -8.283 3.938 1.00 87.94 95 PRO A N 1
ATOM 663 C CA . PRO A 1 95 ? 10.962 -8.062 5.355 1.00 87.94 95 PRO A CA 1
ATOM 664 C C . PRO A 1 95 ? 9.506 -7.656 5.611 1.00 87.94 95 PRO A C 1
ATOM 666 O O . PRO A 1 95 ? 8.933 -6.821 4.898 1.00 87.94 95 PRO A O 1
ATOM 669 N N . ALA A 1 96 ? 8.922 -8.243 6.656 1.00 89.25 96 ALA A N 1
ATOM 670 C CA . ALA A 1 96 ? 7.636 -7.811 7.180 1.00 89.25 96 ALA A CA 1
ATOM 671 C C . ALA A 1 96 ? 7.765 -6.403 7.782 1.00 89.25 96 ALA A C 1
ATOM 673 O O . ALA A 1 96 ? 8.789 -6.062 8.375 1.00 89.25 96 ALA A O 1
ATOM 674 N N . ALA A 1 97 ? 6.724 -5.585 7.632 1.00 94.06 97 ALA A N 1
ATOM 675 C CA . ALA A 1 97 ? 6.666 -4.278 8.270 1.00 94.06 97 ALA A CA 1
ATOM 676 C C . ALA A 1 97 ? 6.132 -4.420 9.700 1.00 94.06 97 ALA A C 1
ATOM 678 O O . ALA A 1 97 ? 5.103 -5.060 9.918 1.00 94.06 97 ALA A O 1
ATOM 679 N N . ALA A 1 98 ? 6.820 -3.810 10.663 1.00 93.56 98 ALA A N 1
ATOM 680 C CA . ALA A 1 98 ? 6.311 -3.685 12.022 1.00 93.56 98 ALA A CA 1
ATOM 681 C C . ALA A 1 98 ? 5.329 -2.502 12.080 1.00 93.56 98 ALA A C 1
ATOM 683 O O . ALA A 1 98 ? 5.680 -1.415 11.613 1.00 93.56 98 ALA A O 1
ATOM 684 N N . PRO A 1 99 ? 4.115 -2.672 12.628 1.00 91.00 99 PRO A N 1
ATOM 685 C CA . PRO A 1 99 ? 3.168 -1.572 12.731 1.00 91.00 99 PRO A CA 1
ATOM 686 C C . PRO A 1 99 ? 3.676 -0.500 13.698 1.00 91.00 99 PRO A C 1
ATOM 688 O O . PRO A 1 99 ? 4.259 -0.806 14.741 1.00 91.00 99 PRO A O 1
ATOM 691 N N . ALA A 1 100 ? 3.405 0.764 13.385 1.00 91.88 100 ALA A N 1
ATOM 692 C CA . ALA A 1 100 ? 3.506 1.828 14.373 1.00 91.88 100 ALA A CA 1
ATOM 693 C C . ALA A 1 100 ? 2.388 1.690 15.422 1.00 91.88 100 ALA A C 1
ATOM 695 O O . ALA A 1 100 ? 1.337 1.098 15.162 1.00 91.88 100 ALA A O 1
ATOM 696 N N . ALA A 1 101 ? 2.582 2.287 16.602 1.00 91.69 101 ALA A N 1
ATOM 697 C CA . ALA A 1 101 ? 1.527 2.351 17.609 1.00 91.69 101 ALA A CA 1
ATOM 698 C C . ALA A 1 101 ? 0.264 3.011 17.028 1.00 91.69 101 ALA A C 1
ATOM 700 O O . ALA A 1 101 ? 0.329 4.095 16.433 1.00 91.69 101 ALA A O 1
ATOM 701 N N . ALA A 1 102 ? -0.886 2.354 17.201 1.00 94.50 102 ALA A N 1
ATOM 702 C CA . ALA A 1 102 ? -2.158 2.878 16.729 1.00 94.50 102 ALA A CA 1
ATOM 703 C C . ALA A 1 102 ? -2.491 4.203 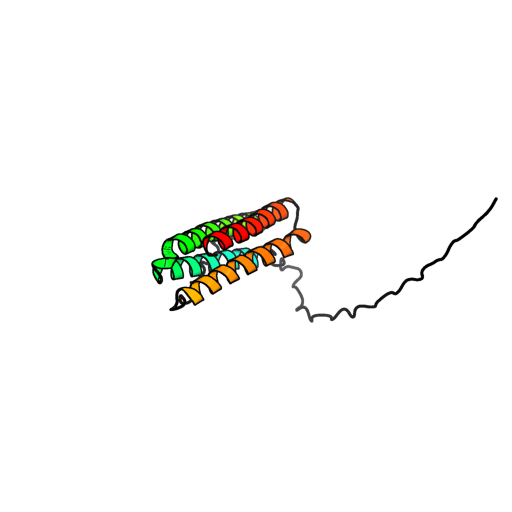17.447 1.00 94.50 102 ALA A C 1
ATOM 705 O O . ALA A 1 102 ? -2.272 4.322 18.659 1.00 94.50 102 ALA A O 1
ATOM 706 N N . PRO A 1 103 ? -3.024 5.215 16.738 1.00 96.00 103 PRO A N 1
ATOM 707 C CA . PRO A 1 103 ? -3.504 6.430 17.384 1.00 96.00 103 PRO A CA 1
ATOM 708 C C . PRO A 1 103 ? -4.604 6.126 18.406 1.00 96.00 103 PRO A C 1
ATOM 710 O O . PRO A 1 103 ? -5.452 5.270 18.178 1.00 96.00 103 PRO A O 1
ATOM 713 N N . LYS A 1 104 ? -4.628 6.877 19.513 1.00 93.00 104 LYS A N 1
ATOM 714 C CA . LYS A 1 104 ? -5.610 6.678 20.595 1.00 93.00 104 LYS A CA 1
ATOM 715 C C . LYS A 1 104 ? -7.019 7.180 20.268 1.00 93.00 104 LYS A C 1
ATOM 717 O O . LYS A 1 104 ? -7.950 6.860 20.995 1.00 93.00 104 LYS A O 1
ATOM 722 N N . SER A 1 105 ? -7.180 8.007 19.234 1.00 97.00 105 SER A N 1
ATOM 723 C CA . SER A 1 105 ? -8.478 8.568 18.854 1.00 97.00 105 SER A CA 1
ATOM 724 C C . SER A 1 105 ? -8.861 8.191 17.429 1.00 97.00 105 SER A C 1
ATOM 726 O O . SER A 1 105 ? -8.031 8.217 16.515 1.00 97.00 105 SER A O 1
ATOM 728 N N . THR A 1 106 ? -10.151 7.923 17.232 1.00 97.00 106 THR A N 1
ATOM 729 C CA . THR A 1 106 ? -10.756 7.604 15.933 1.00 97.00 106 THR A CA 1
ATOM 730 C C . THR A 1 106 ? -10.458 8.676 14.884 1.00 97.00 106 THR A C 1
ATOM 732 O O . THR A 1 106 ? -10.059 8.360 13.768 1.00 97.00 106 THR A O 1
ATOM 735 N N . SER A 1 107 ? -10.557 9.961 15.247 1.00 97.50 107 SER A N 1
ATOM 736 C CA . SER A 1 107 ? -10.260 11.073 14.329 1.00 97.50 107 SER A CA 1
ATOM 737 C C . SER A 1 107 ? -8.794 11.086 13.871 1.00 97.50 107 SER A C 1
ATOM 739 O O . SER A 1 107 ? -8.518 11.271 12.684 1.00 97.50 107 SER A O 1
ATOM 741 N N . ALA A 1 108 ? -7.843 10.852 14.784 1.00 97.94 108 ALA A N 1
ATOM 742 C CA . ALA A 1 108 ? -6.424 10.802 14.434 1.00 97.94 108 ALA A CA 1
ATOM 743 C C . ALA A 1 108 ? -6.093 9.574 13.572 1.00 97.94 108 ALA A C 1
ATOM 745 O O . ALA A 1 108 ? -5.329 9.687 12.613 1.00 97.94 108 ALA A O 1
ATOM 746 N N . ALA A 1 109 ? -6.700 8.422 13.869 1.00 98.12 109 ALA A N 1
ATOM 747 C CA . ALA A 1 109 ? -6.559 7.213 13.063 1.00 98.12 109 ALA A CA 1
ATOM 748 C C . ALA A 1 109 ? -7.122 7.391 11.645 1.00 98.12 109 ALA A C 1
ATOM 750 O O . ALA A 1 109 ? -6.423 7.082 10.679 1.00 98.12 109 ALA A O 1
ATOM 751 N N . LYS A 1 110 ? -8.316 7.983 11.504 1.00 98.25 110 LYS A N 1
ATOM 752 C CA . LYS A 1 110 ? -8.922 8.315 10.204 1.00 98.25 110 LYS A CA 1
ATOM 753 C C . LYS A 1 110 ? -7.989 9.194 9.366 1.00 98.25 110 LYS A C 1
ATOM 755 O O . LYS A 1 110 ? -7.630 8.823 8.251 1.00 98.25 110 LYS A O 1
ATOM 760 N N . LYS A 1 111 ? -7.492 10.297 9.942 1.00 98.31 111 LYS A N 1
ATOM 761 C CA . LYS A 1 111 ? -6.543 11.206 9.272 1.00 98.31 111 LYS A CA 1
ATOM 762 C C . LYS A 1 111 ? -5.244 10.507 8.865 1.00 98.31 111 LYS A C 1
ATOM 764 O O . LYS A 1 111 ? -4.743 10.746 7.769 1.00 98.31 111 LYS A O 1
ATOM 769 N N . LYS A 1 112 ? -4.700 9.633 9.720 1.00 98.19 112 LYS A N 1
ATOM 770 C CA . LYS A 1 112 ? -3.492 8.848 9.413 1.00 98.19 112 LYS A CA 1
ATOM 771 C C . LYS A 1 112 ? -3.716 7.935 8.202 1.00 98.19 112 LYS A C 1
ATOM 773 O O . LYS A 1 112 ? -2.873 7.915 7.309 1.00 98.19 112 LYS A O 1
ATOM 778 N N . LEU A 1 113 ? -4.845 7.227 8.147 1.00 98.56 113 LEU A N 1
ATOM 779 C CA . LEU A 1 113 ? -5.194 6.348 7.025 1.00 98.56 113 LEU A CA 1
ATOM 780 C C . LEU A 1 113 ? -5.425 7.134 5.724 1.00 98.56 113 LEU A C 1
ATOM 782 O O . LEU A 1 113 ? -4.867 6.779 4.687 1.00 98.56 113 LEU A O 1
ATOM 786 N N . GLN A 1 114 ? -6.161 8.246 5.783 1.00 98.69 114 GLN A N 1
ATOM 787 C CA . GLN A 1 114 ? -6.379 9.146 4.640 1.00 98.69 114 GLN A CA 1
ATOM 788 C C . GLN A 1 114 ? -5.059 9.694 4.078 1.00 98.69 114 GLN A C 1
ATOM 790 O O . GLN A 1 114 ? -4.815 9.658 2.866 1.00 98.69 114 GLN A O 1
ATOM 795 N N . ALA A 1 115 ? -4.163 10.151 4.959 1.00 98.56 115 ALA A N 1
ATOM 796 C CA . ALA A 1 115 ? -2.844 10.637 4.572 1.00 98.56 115 ALA A CA 1
ATOM 797 C C . ALA A 1 115 ? -1.997 9.533 3.919 1.00 98.56 115 ALA A C 1
ATOM 799 O O . ALA A 1 115 ? -1.351 9.784 2.901 1.00 98.56 115 ALA A O 1
ATOM 800 N N . ALA A 1 116 ? -2.037 8.306 4.451 1.00 98.56 116 ALA A N 1
ATOM 801 C CA . ALA A 1 116 ? -1.342 7.161 3.868 1.00 98.56 116 ALA A CA 1
ATOM 802 C C . ALA A 1 116 ? -1.848 6.842 2.450 1.00 98.56 116 ALA A C 1
ATOM 804 O O . ALA A 1 116 ? -1.041 6.686 1.533 1.00 98.56 116 ALA A O 1
ATOM 805 N N . MET A 1 117 ? -3.170 6.824 2.233 1.00 98.69 117 MET A N 1
ATOM 806 C CA . MET A 1 117 ? -3.748 6.571 0.904 1.00 98.69 117 MET A CA 1
ATOM 807 C C . MET A 1 117 ? -3.420 7.693 -0.087 1.00 98.69 117 MET A C 1
ATOM 809 O O . MET A 1 117 ? -3.033 7.427 -1.227 1.00 98.69 117 MET A O 1
ATOM 813 N N . THR A 1 118 ? -3.472 8.953 0.354 1.00 98.81 118 THR A N 1
ATOM 814 C CA . THR A 1 118 ? -3.059 10.099 -0.470 1.00 98.81 118 THR A CA 1
ATOM 815 C C . THR A 1 118 ? -1.585 10.009 -0.863 1.00 98.81 118 THR A C 1
ATOM 817 O O . THR A 1 118 ? -1.258 10.183 -2.040 1.00 98.81 118 THR A O 1
ATOM 820 N N . LYS A 1 119 ? -0.705 9.679 0.090 1.00 98.75 119 LYS A N 1
ATOM 821 C CA . LYS A 1 119 ? 0.730 9.494 -0.149 1.00 98.75 119 LYS A CA 1
ATOM 822 C C . LYS A 1 119 ? 0.982 8.353 -1.137 1.00 98.75 119 LYS A C 1
ATOM 824 O O . LYS A 1 119 ? 1.702 8.548 -2.113 1.00 98.75 119 LYS A O 1
ATOM 829 N N . GLY A 1 120 ? 0.355 7.194 -0.929 1.00 98.56 120 GLY A N 1
ATOM 830 C CA . GLY A 1 120 ? 0.494 6.030 -1.807 1.00 98.56 120 GLY A CA 1
ATOM 831 C C . GLY A 1 120 ? 0.063 6.324 -3.246 1.00 98.56 120 GLY A C 1
ATOM 832 O O . GLY A 1 120 ? 0.777 5.971 -4.184 1.00 98.56 120 GLY A O 1
ATOM 833 N N . ARG A 1 121 ? -1.055 7.042 -3.421 1.00 98.75 121 ARG A N 1
ATOM 834 C CA . ARG A 1 121 ? -1.530 7.529 -4.726 1.00 98.75 121 ARG A CA 1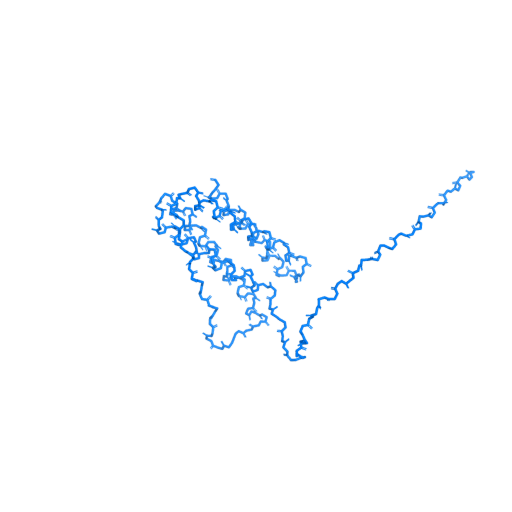
ATOM 835 C C . ARG A 1 121 ? -0.491 8.418 -5.415 1.00 98.75 121 ARG A C 1
ATOM 837 O O . ARG A 1 121 ? -0.140 8.178 -6.567 1.00 98.75 121 ARG A O 1
ATOM 844 N N . GLN A 1 122 ? 0.015 9.429 -4.710 1.00 98.69 122 GLN A N 1
ATOM 845 C CA . GLN A 1 122 ? 0.973 10.394 -5.260 1.00 98.69 122 GLN A CA 1
ATOM 846 C C . GLN A 1 122 ? 2.309 9.739 -5.628 1.00 98.69 122 GLN A C 1
ATOM 848 O O . GLN A 1 122 ? 2.824 9.976 -6.718 1.00 98.69 122 GLN A O 1
ATOM 853 N N . GLN A 1 123 ? 2.849 8.884 -4.755 1.00 98.44 123 GLN A N 1
ATOM 854 C CA . GLN A 1 123 ? 4.105 8.177 -5.012 1.00 98.44 123 GLN A CA 1
ATOM 855 C C . GLN A 1 123 ? 3.995 7.234 -6.215 1.00 98.44 123 GLN A C 1
ATOM 857 O O . GLN A 1 123 ? 4.897 7.207 -7.048 1.00 98.44 123 GLN A O 1
ATOM 862 N N . ALA A 1 124 ? 2.888 6.493 -6.335 1.00 98.56 124 ALA A N 1
ATOM 863 C CA . ALA A 1 124 ? 2.665 5.623 -7.484 1.00 98.56 124 ALA A CA 1
ATOM 864 C C . ALA A 1 124 ? 2.552 6.428 -8.788 1.00 98.56 124 ALA A C 1
ATOM 866 O O . ALA A 1 124 ? 3.223 6.103 -9.764 1.00 98.56 124 ALA A O 1
ATOM 867 N N . ALA A 1 125 ? 1.762 7.509 -8.789 1.00 98.38 125 ALA A N 1
ATOM 868 C CA . ALA A 1 125 ? 1.585 8.370 -9.958 1.00 98.38 125 ALA A CA 1
ATOM 869 C C . ALA A 1 125 ? 2.901 9.022 -10.420 1.00 98.38 125 ALA A C 1
ATOM 871 O O . ALA A 1 125 ? 3.175 9.062 -11.618 1.00 98.38 125 ALA A O 1
ATOM 872 N N . ALA A 1 126 ? 3.738 9.478 -9.484 1.00 98.00 126 ALA A N 1
ATOM 873 C CA . ALA A 1 126 ? 5.017 10.116 -9.794 1.00 98.00 126 ALA A CA 1
ATOM 874 C C . ALA A 1 126 ? 6.009 9.179 -10.510 1.00 98.00 126 ALA A C 1
ATOM 876 O O . ALA A 1 126 ? 6.836 9.645 -11.288 1.00 98.00 126 ALA A O 1
ATOM 877 N N . LEU A 1 127 ? 5.915 7.866 -10.282 1.00 97.81 127 LEU A N 1
ATOM 878 C CA . LEU A 1 127 ? 6.802 6.871 -10.893 1.00 97.81 127 LEU A CA 1
ATOM 879 C C . LEU A 1 127 ? 6.377 6.457 -12.312 1.00 97.81 127 LEU A C 1
ATOM 881 O O . LEU A 1 127 ? 7.171 5.857 -13.032 1.00 97.81 127 LEU A O 1
ATOM 885 N N . VAL A 1 128 ? 5.145 6.757 -12.738 1.00 97.62 128 VAL A N 1
ATOM 886 C CA . VAL A 1 128 ? 4.587 6.267 -14.016 1.00 97.62 128 VAL A CA 1
ATOM 887 C C . VAL A 1 128 ? 5.445 6.679 -15.214 1.00 97.62 128 VAL A C 1
ATOM 889 O O . VAL A 1 128 ? 5.692 5.862 -16.097 1.00 97.62 128 VAL A O 1
ATOM 892 N N . ALA A 1 129 ? 5.927 7.923 -15.235 1.00 95.62 129 ALA A N 1
ATOM 893 C CA . ALA A 1 129 ? 6.705 8.458 -16.353 1.00 95.62 129 ALA A CA 1
ATOM 894 C C . ALA A 1 129 ? 8.144 7.909 -16.429 1.00 95.62 129 ALA A C 1
ATOM 896 O O . ALA A 1 129 ? 8.795 8.060 -17.459 1.00 95.62 129 ALA A O 1
ATOM 897 N N . SER A 1 130 ? 8.646 7.281 -15.360 1.00 95.00 130 SER A N 1
ATOM 898 C CA . SER A 1 130 ? 10.038 6.825 -15.253 1.00 95.00 130 SER A CA 1
ATOM 899 C C . SER A 1 130 ? 10.210 5.311 -15.394 1.00 95.00 130 SER A C 1
ATOM 901 O O . SER A 1 130 ? 11.311 4.805 -15.182 1.00 95.00 130 SER A O 1
ATOM 903 N N . VAL A 1 131 ? 9.145 4.561 -15.699 1.00 96.12 131 VAL A N 1
ATOM 904 C CA . VAL A 1 131 ? 9.186 3.092 -15.781 1.00 96.12 131 VAL A CA 1
ATOM 905 C C . VAL A 1 131 ? 8.669 2.566 -17.128 1.00 96.12 131 VAL A C 1
ATOM 907 O O . VAL A 1 131 ? 7.900 3.244 -17.809 1.00 96.12 131 VAL A O 1
ATOM 910 N N . PRO A 1 132 ? 9.039 1.334 -17.530 1.00 96.19 132 PRO A N 1
ATOM 911 C CA . PRO A 1 132 ? 8.473 0.689 -18.713 1.00 96.19 132 PRO A CA 1
ATOM 912 C C . PRO A 1 132 ? 6.943 0.542 -18.647 1.00 96.19 132 PRO A C 1
ATOM 914 O O . PRO A 1 132 ? 6.360 0.418 -17.569 1.00 96.19 132 PRO A O 1
ATOM 917 N N . ARG A 1 133 ? 6.288 0.474 -19.815 1.00 94.75 133 ARG A N 1
ATOM 918 C CA . ARG A 1 133 ? 4.815 0.446 -19.951 1.00 94.75 133 ARG A CA 1
ATOM 919 C C . ARG A 1 133 ? 4.114 -0.620 -19.097 1.00 94.75 133 ARG A C 1
ATOM 921 O O . ARG A 1 133 ? 3.060 -0.340 -18.533 1.00 94.75 133 ARG A O 1
ATOM 928 N N . ASN A 1 134 ? 4.693 -1.814 -18.958 1.00 92.19 134 ASN A N 1
ATOM 929 C CA . ASN A 1 134 ? 4.122 -2.875 -18.120 1.00 92.19 134 ASN A CA 1
ATOM 930 C C . ASN A 1 134 ? 4.086 -2.479 -16.629 1.00 92.19 134 ASN A C 1
ATOM 932 O O . ASN A 1 134 ? 3.082 -2.706 -15.958 1.00 92.19 134 ASN A O 1
ATOM 936 N N . ARG A 1 135 ? 5.138 -1.819 -16.124 1.00 97.94 135 ARG A N 1
ATOM 937 C CA . ARG A 1 135 ? 5.193 -1.295 -14.749 1.00 97.94 135 ARG A CA 1
ATOM 938 C C . ARG A 1 135 ? 4.306 -0.064 -14.573 1.00 97.94 135 ARG A C 1
ATOM 940 O O . ARG A 1 135 ? 3.693 0.096 -13.523 1.00 97.94 135 ARG A O 1
ATOM 947 N N . ALA A 1 136 ? 4.185 0.773 -15.603 1.00 98.31 136 ALA A N 1
ATOM 948 C CA . ALA A 1 136 ? 3.303 1.938 -15.587 1.00 98.31 136 ALA A CA 1
ATOM 949 C C . ALA A 1 136 ? 1.829 1.544 -15.369 1.00 98.31 136 ALA A C 1
ATOM 951 O O . ALA A 1 136 ? 1.144 2.176 -14.566 1.00 98.31 136 ALA A O 1
ATOM 952 N N . GLY A 1 137 ? 1.357 0.468 -16.013 1.00 98.12 137 GLY A N 1
ATOM 953 C CA . GLY A 1 137 ? 0.007 -0.067 -15.792 1.00 98.12 137 GLY A CA 1
ATOM 954 C C . GLY A 1 137 ? -0.230 -0.517 -14.345 1.00 98.12 137 GLY A C 1
ATOM 955 O O . GLY A 1 137 ? -1.231 -0.139 -13.736 1.00 98.12 137 GLY A O 1
ATOM 956 N N . LEU A 1 138 ? 0.730 -1.245 -13.760 1.00 98.56 138 LEU A N 1
ATOM 957 C CA . LEU A 1 138 ? 0.693 -1.636 -12.346 1.00 98.56 138 LEU A CA 1
ATOM 958 C C . LEU A 1 138 ? 0.625 -0.409 -11.421 1.00 98.56 138 LEU A C 1
ATOM 960 O O . LEU A 1 138 ? -0.214 -0.358 -10.525 1.00 98.56 138 LEU A O 1
ATOM 964 N N . LEU A 1 139 ? 1.466 0.602 -11.653 1.00 98.81 139 LEU A N 1
ATOM 965 C CA . LEU A 1 139 ? 1.472 1.840 -10.867 1.00 98.81 139 LEU A CA 1
ATOM 966 C C . LEU A 1 139 ? 0.160 2.626 -10.990 1.00 98.81 139 LEU A C 1
ATOM 968 O O . LEU A 1 139 ? -0.332 3.153 -9.991 1.00 98.81 139 LEU A O 1
ATOM 972 N N . GLY A 1 140 ? -0.434 2.666 -12.185 1.00 98.44 140 GLY A N 1
ATOM 973 C CA . GLY A 1 140 ? -1.766 3.228 -12.402 1.00 98.44 140 GLY A CA 1
ATOM 974 C C . GLY A 1 140 ? -2.828 2.515 -11.562 1.00 98.44 140 GLY A C 1
ATOM 975 O O . GLY A 1 140 ? -3.598 3.174 -10.862 1.00 98.44 140 GLY A O 1
ATOM 976 N N . SER A 1 141 ? -2.805 1.178 -11.543 1.00 98.56 141 SER A N 1
ATOM 977 C CA . SER A 1 141 ? -3.699 0.370 -10.705 1.00 98.56 141 SER A CA 1
ATOM 978 C C . SER A 1 141 ? -3.495 0.635 -9.212 1.00 98.56 141 SER A C 1
ATOM 980 O O . SER A 1 141 ? -4.474 0.792 -8.489 1.00 98.56 141 SER A O 1
ATOM 982 N N . VAL A 1 142 ? -2.248 0.730 -8.737 1.00 98.81 142 VAL A N 1
ATOM 983 C CA . VAL A 1 142 ? -1.949 1.046 -7.327 1.00 98.81 142 VAL A CA 1
ATOM 984 C C . VAL A 1 142 ? -2.448 2.447 -6.963 1.00 98.81 142 VAL A C 1
ATOM 986 O O . VAL A 1 142 ? -3.017 2.643 -5.891 1.00 98.81 142 VAL A O 1
ATOM 989 N N . SER A 1 143 ? -2.261 3.426 -7.851 1.00 98.81 143 SER A N 1
ATOM 990 C CA . SER A 1 143 ? -2.738 4.797 -7.653 1.00 98.81 143 SER A CA 1
ATOM 991 C C . SER A 1 143 ? -4.268 4.857 -7.539 1.00 98.81 143 SER A C 1
ATOM 993 O O . SER A 1 143 ? -4.796 5.430 -6.582 1.00 98.81 143 SER A O 1
ATOM 995 N N . ALA A 1 144 ? -4.979 4.199 -8.461 1.00 98.75 144 ALA A N 1
ATOM 996 C CA . ALA A 1 144 ? -6.439 4.101 -8.450 1.00 98.75 144 ALA A CA 1
ATOM 997 C C . ALA A 1 144 ? -6.968 3.313 -7.237 1.00 98.75 144 ALA A C 1
ATOM 999 O O . ALA A 1 144 ? -7.950 3.717 -6.610 1.00 98.75 144 ALA A O 1
ATOM 1000 N N . GLY A 1 145 ? -6.288 2.229 -6.856 1.00 98.75 145 GLY A N 1
ATOM 1001 C CA . GLY A 1 145 ? -6.603 1.450 -5.660 1.00 98.75 145 GLY A CA 1
ATOM 1002 C C . GLY A 1 145 ? -6.474 2.283 -4.384 1.00 98.75 145 GLY A C 1
ATOM 1003 O O . GLY A 1 145 ? -7.388 2.294 -3.567 1.00 98.75 145 GLY A O 1
ATOM 1004 N N . CYS A 1 146 ? -5.395 3.058 -4.235 1.00 98.81 146 CYS A N 1
ATOM 1005 C CA . CYS A 1 146 ? -5.238 3.994 -3.118 1.00 98.81 146 CYS A CA 1
ATOM 1006 C C . CYS A 1 146 ? -6.340 5.063 -3.085 1.00 98.81 146 CYS A C 1
ATOM 1008 O O . CYS A 1 146 ? -6.834 5.384 -2.009 1.00 98.81 146 CYS A O 1
ATOM 1010 N N . ALA A 1 147 ? -6.752 5.599 -4.239 1.00 98.75 147 ALA A N 1
ATOM 1011 C CA . ALA A 1 147 ? -7.873 6.539 -4.302 1.00 98.75 147 ALA A CA 1
ATOM 1012 C C . ALA A 1 147 ? -9.189 5.884 -3.845 1.00 98.75 147 ALA A C 1
ATOM 1014 O O . ALA A 1 147 ? -9.908 6.455 -3.038 1.00 98.75 147 ALA A O 1
ATOM 1015 N N . SER A 1 148 ? -9.459 4.655 -4.283 1.00 98.75 148 SER A N 1
ATOM 1016 C CA . SER A 1 148 ? -10.670 3.915 -3.894 1.00 98.75 148 SER A CA 1
ATOM 1017 C C . SER A 1 148 ? -10.691 3.598 -2.394 1.00 98.75 148 SER A C 1
ATOM 1019 O O . SER A 1 148 ? -11.706 3.762 -1.725 1.00 98.75 148 SER A O 1
ATOM 1021 N N . LEU A 1 149 ? -9.546 3.191 -1.838 1.00 98.69 149 LEU A N 1
ATOM 1022 C CA . LEU A 1 149 ? -9.388 2.928 -0.406 1.00 98.69 149 LEU A CA 1
ATOM 1023 C C . LEU A 1 149 ? -9.494 4.194 0.452 1.00 98.69 149 LEU A C 1
ATOM 1025 O O . LEU A 1 149 ? -9.888 4.108 1.612 1.00 98.69 149 LEU A O 1
ATOM 1029 N N . HIS A 1 150 ? -9.155 5.362 -0.098 1.00 98.62 150 HIS A N 1
ATOM 1030 C CA . HIS A 1 150 ? -9.364 6.636 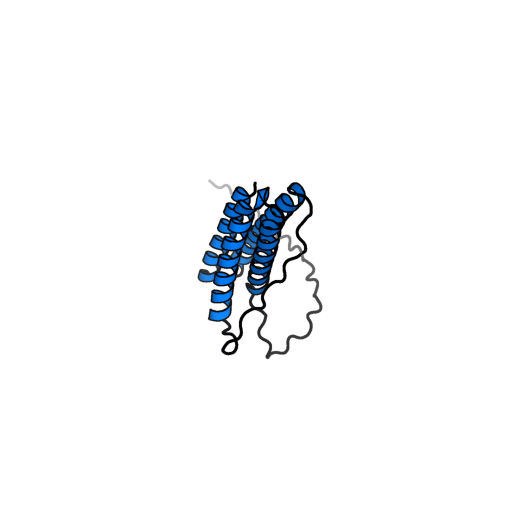0.584 1.00 98.62 150 HIS A CA 1
ATOM 1031 C C . HIS A 1 150 ? -10.857 6.888 0.839 1.00 98.62 150 HIS A C 1
ATOM 1033 O O . HIS A 1 150 ? -11.224 7.288 1.942 1.00 98.62 150 HIS A O 1
ATOM 1039 N N . GLU A 1 151 ? -11.726 6.593 -0.131 1.00 98.31 151 GLU A N 1
ATOM 1040 C CA . GLU A 1 151 ? -13.179 6.786 -0.002 1.00 98.31 151 GLU A CA 1
ATOM 1041 C C . GLU A 1 151 ? -13.808 5.870 1.056 1.00 98.31 151 GLU A C 1
ATOM 1043 O O . GLU A 1 151 ? -14.714 6.281 1.773 1.00 98.31 151 GLU A O 1
ATOM 1048 N N . VAL A 1 152 ? -13.267 4.661 1.241 1.00 96.94 152 VAL A N 1
ATOM 1049 C CA . VAL A 1 152 ? -13.711 3.723 2.292 1.00 96.94 152 VAL A CA 1
ATOM 1050 C C . VAL A 1 152 ? -13.532 4.299 3.705 1.00 96.94 152 VAL A C 1
ATOM 1052 O O . VAL A 1 152 ? -14.236 3.903 4.632 1.00 96.94 152 VAL A O 1
ATOM 1055 N N . ILE A 1 153 ? -12.588 5.227 3.879 1.00 94.62 153 ILE A N 1
ATOM 1056 C CA . ILE A 1 153 ? -12.253 5.861 5.160 1.00 94.62 153 ILE A CA 1
ATOM 1057 C C . ILE A 1 153 ? -12.495 7.379 5.134 1.00 94.62 153 ILE A C 1
ATOM 1059 O O . ILE A 1 153 ? -11.942 8.103 5.964 1.00 94.62 153 ILE A O 1
ATOM 1063 N N . SER A 1 154 ? -13.274 7.888 4.174 1.00 83.81 154 SER A N 1
ATOM 1064 C CA . SER A 1 154 ? -13.578 9.323 4.033 1.00 83.81 154 SER A CA 1
ATOM 1065 C C . SER A 1 154 ? -14.683 9.810 4.957 1.00 83.81 154 SER A C 1
ATOM 1067 O O . SER A 1 154 ? -15.455 8.991 5.498 1.00 83.81 154 SER A O 1
#

Sequence (154 aa):
MLRAGLRVSLGALVAVPLTAVAGCTSDPGQKAPDPLEPLARQARQDAADANAIAAALPDLAGPATAIAKGRTEHATALQAEIDRLNPPPSGQKPPAAAPAAAPKSTSAAKKKLQAAMTKGRQQAAALVASVPRNRAGLLGSVSAGCASLHEVIS

Foldseek 3Di:
DDDDDDDDDDDDPPPDPPPPDPDDDDDPPDDDQDLLVVLLLLLLQLLQQLCLQLVQPVVCVVLSNLSNVLSPVLSVVSVVVSCVVVPDDPPDDDDGHHYDHHDPDPVVNLVVNLVSLVVSLVSLCVCLVVDDPVSNVSSVVSNVSSVVSNVSSD

pLDDT: mean 87.19, std 18.45, range [39.0, 98.88]

Radius of gyration: 22.11 Å; Cα contacts (8 Å, |Δi|>4): 144; chains: 1; bounding box: 46×60×74 Å

Mean predicted aligned error: 10.26 Å

Solvent-accessible surface area (backbone atoms only — not comparable to full-atom values): 8997 Å² total; per-residue (Å²): 135,90,82,88,82,90,78,88,81,83,84,81,83,77,82,74,82,81,77,78,72,86,68,74,81,74,57,96,82,65,78,76,78,65,85,57,52,67,57,24,54,48,24,34,36,53,14,29,32,22,44,40,35,21,74,75,35,72,95,43,23,68,47,23,44,53,42,16,52,54,23,43,52,48,19,51,54,45,42,54,58,47,36,73,79,52,68,62,64,91,90,64,71,82,83,81,50,77,50,60,85,55,60,94,42,71,71,58,39,40,50,51,52,40,50,50,22,54,50,49,20,52,57,29,54,68,47,34,88,79,46,59,71,76,55,24,54,54,27,50,51,46,19,52,49,22,53,56,48,29,61,63,57,104

Nearest PDB structures (foldseek):
  2za8-assembly1_A  TM=7.515E-01  e=1.656E-01  Equus caballus
  8h8m-assembly1_A  TM=7.574E-01  e=2.362E-01  Equus caballus
  2v2m-assembly1_A  TM=7.567E-01  e=3.923E-01  Equus caballus
  8sqr-assembly1_A  TM=7.026E-01  e=5.886E-01  Brucella abortus 2308
  4zkh-assembly1_D  TM=6.709E-01  e=4.341E-01  Pseudo-nitzschia multiseries

Secondary structure (DSSP, 8-state):
---------------------------TT-PPPPTTHHHHHHHHHHHHHHHHHHHH-GGGHHHHHHHHHHHHHHHHHHHHHHHHHSPPSTTPPPPPPPPPPPPSSHHHHHHHHHHHHHHHHHHHHHHGGGS-HHHHHHHHHHHHHHHHHHHHT-

Organism: Labedaea rhizosphaerae (NCBI:txid598644)